Protein AF-A0A239XIG2-F1 (afdb_monomer_lite)

Radius of gyration: 18.52 Å; chains: 1; bounding box: 35×52×56 Å

Organism: Streptococcus acidominimus (NCBI:txid1326)

Foldseek 3Di:
DDDDDPPDPPVVVVVVVVLVVVLVVLLVLLVCVLPPPVQPQDPVLNVLSVVLNVCSVVPHQQLVSLVVSLVSLVVSCVVPVDPSSVVSNVVSVVSNVVVVCVVVVVVVPPD

Secondary structure (DSSP, 8-state):
--------SHHHHHHHHHHHHHHHHHHHHHHHHHT-TTS---HHHHHHHHHHHHHHHHT--HHHHHHHHHHHHHHHHHH---HHHHHHHHHHHHHHHHHHHHHHHHHHT--

pLDDT: mean 80.72, std 14.97, range [39.59, 94.12]

Structure (mmCIF, N/CA/C/O backbone):
data_AF-A0A239XIG2-F1
#
_entry.id   AF-A0A239XIG2-F1
#
loop_
_atom_site.group_PDB
_atom_site.id
_atom_site.type_symbol
_atom_site.label_atom_id
_atom_site.label_alt_id
_atom_site.label_comp_id
_atom_site.label_asym_id
_atom_site.label_entity_id
_atom_site.label_seq_id
_atom_site.pdbx_PDB_ins_code
_atom_site.Cartn_x
_atom_site.Cartn_y
_atom_site.Cartn_z
_atom_site.occupancy
_atom_site.B_iso_or_equiv
_atom_site.auth_seq_id
_atom_site.auth_comp_id
_atom_site.auth_asym_id
_atom_site.auth_atom_id
_atom_site.pdbx_PDB_model_num
ATOM 1 N N . MET A 1 1 ? -21.163 34.394 38.532 1.00 54.56 1 MET A N 1
ATOM 2 C CA . MET A 1 1 ? -21.641 33.238 37.748 1.00 54.56 1 MET A CA 1
ATOM 3 C C . MET A 1 1 ? -21.265 33.481 36.292 1.00 54.56 1 MET A C 1
ATOM 5 O O . MET A 1 1 ? -22.002 34.182 35.628 1.00 54.56 1 MET A O 1
ATOM 9 N N . THR A 1 2 ? -20.126 32.966 35.817 1.00 39.59 2 THR A N 1
ATOM 10 C CA . THR A 1 2 ? -19.825 32.810 34.378 1.00 39.59 2 THR A CA 1
ATOM 11 C C . THR A 1 2 ? -18.787 31.697 34.202 1.00 39.59 2 THR A C 1
ATOM 13 O O . THR A 1 2 ? -17.635 31.839 34.593 1.00 39.59 2 THR A O 1
ATOM 16 N N . MET A 1 3 ? -19.327 30.583 33.708 1.00 42.88 3 MET A N 1
ATOM 17 C CA . MET A 1 3 ? -18.828 29.366 33.050 1.00 42.88 3 MET A CA 1
ATOM 18 C C . MET A 1 3 ? -17.319 29.034 32.952 1.00 42.88 3 MET A C 1
ATOM 20 O O . MET A 1 3 ? -16.502 29.904 32.662 1.00 42.88 3 MET A O 1
ATOM 24 N N . PRO A 1 4 ? -16.966 27.732 33.058 1.00 45.69 4 PRO A N 1
ATOM 25 C CA . PRO A 1 4 ? -15.638 27.223 32.737 1.00 45.69 4 PRO A CA 1
ATOM 26 C C . PRO A 1 4 ? -15.437 27.108 31.215 1.00 45.69 4 PRO A C 1
ATOM 28 O O . PRO A 1 4 ? -16.361 26.792 30.466 1.00 45.69 4 PRO A O 1
ATOM 31 N N . LEU A 1 5 ? -14.200 27.343 30.773 1.00 50.88 5 LEU A N 1
ATOM 32 C CA . LEU A 1 5 ? -13.741 27.173 29.395 1.00 50.88 5 LEU A CA 1
ATOM 33 C C . LEU A 1 5 ? -13.802 25.691 28.985 1.00 50.88 5 LEU A C 1
ATOM 35 O O . LEU A 1 5 ? -13.131 24.838 29.567 1.00 50.88 5 LEU A O 1
ATOM 39 N N . VAL A 1 6 ? -14.610 25.394 27.966 1.00 50.06 6 VAL A N 1
ATOM 40 C CA . VAL A 1 6 ? -14.760 24.067 27.351 1.00 50.06 6 VAL A CA 1
ATOM 41 C C . VAL A 1 6 ? -13.542 23.780 26.465 1.00 50.06 6 VAL A C 1
ATOM 43 O O . VAL A 1 6 ? -13.524 24.111 25.286 1.00 50.06 6 VAL A O 1
ATOM 46 N N . GLY A 1 7 ? -12.505 23.163 27.033 1.00 51.19 7 GLY A N 1
ATOM 47 C CA . GLY A 1 7 ? -11.314 22.693 26.312 1.00 51.19 7 GLY A CA 1
ATOM 48 C C . GLY A 1 7 ? -11.449 21.249 25.816 1.00 51.19 7 GLY A C 1
ATOM 49 O O . GLY A 1 7 ? -10.784 20.361 26.347 1.00 51.19 7 GLY A O 1
ATOM 50 N N . GLY A 1 8 ? -12.325 20.985 24.837 1.00 51.69 8 GLY A N 1
ATOM 51 C CA . GLY A 1 8 ? -12.626 19.609 24.391 1.00 51.69 8 GLY A CA 1
ATOM 52 C C . GLY A 1 8 ? -12.687 19.352 22.880 1.00 51.69 8 GLY A C 1
ATOM 53 O O . GLY A 1 8 ? -12.596 18.198 22.460 1.00 51.69 8 GLY A O 1
ATOM 54 N N . THR A 1 9 ? -12.822 20.383 22.043 1.00 52.28 9 THR A N 1
ATOM 55 C CA . THR A 1 9 ? -13.138 20.234 20.606 1.00 52.28 9 THR A CA 1
ATOM 56 C C . THR A 1 9 ? -11.930 20.317 19.676 1.00 52.28 9 THR A C 1
ATOM 58 O O . THR A 1 9 ? -11.935 19.705 18.605 1.00 52.28 9 THR A O 1
ATOM 61 N N . ASP A 1 10 ? -10.870 21.000 20.098 1.00 55.00 10 ASP A N 1
ATOM 62 C CA . ASP A 1 10 ? -9.740 21.363 19.232 1.00 55.00 10 ASP A CA 1
ATOM 63 C C . ASP A 1 10 ? -8.930 20.112 18.842 1.00 55.00 10 ASP A C 1
ATOM 65 O O . ASP A 1 10 ? -8.693 19.823 17.670 1.00 55.00 10 ASP A O 1
ATOM 69 N N . ASN A 1 11 ? -8.691 19.233 19.821 1.00 61.47 11 ASN A N 1
ATOM 70 C CA . ASN A 1 11 ? -8.010 17.947 19.640 1.00 61.47 11 ASN A CA 1
ATOM 71 C C . ASN A 1 11 ? -8.745 16.950 18.721 1.00 61.47 11 ASN A C 1
ATOM 73 O O . ASN A 1 11 ? -8.119 16.038 18.167 1.00 61.47 11 ASN A O 1
ATOM 77 N N . PHE A 1 12 ? -10.072 17.053 18.593 1.00 56.31 12 PHE A N 1
ATOM 78 C CA . PHE A 1 12 ? -10.857 16.156 17.741 1.00 56.31 12 PHE A CA 1
ATOM 79 C C . PHE A 1 12 ? -10.804 16.607 16.282 1.00 56.31 12 PHE A C 1
ATOM 81 O O . PHE A 1 12 ? -10.509 15.798 15.397 1.00 56.31 12 PHE A O 1
ATOM 88 N N . LEU A 1 13 ? -11.031 17.899 16.038 1.00 58.78 13 LEU A N 1
ATOM 89 C CA . LEU A 1 13 ? -10.995 18.481 14.698 1.00 58.78 13 LEU A CA 1
ATOM 90 C C . LEU A 1 13 ? -9.600 18.359 14.073 1.00 58.78 13 LEU A C 1
ATOM 92 O O . LEU A 1 13 ? -9.491 17.930 12.921 1.00 58.78 13 LEU A O 1
ATOM 96 N N . ASP A 1 14 ? -8.538 18.590 14.850 1.00 62.03 14 ASP A N 1
ATOM 97 C CA . ASP A 1 14 ? -7.155 18.392 14.403 1.00 62.03 14 ASP A CA 1
ATOM 98 C C . ASP A 1 14 ? -6.870 16.939 14.009 1.00 62.03 14 ASP A C 1
ATOM 100 O O . ASP A 1 14 ? -6.278 16.664 12.959 1.00 62.03 14 ASP A O 1
ATOM 104 N N . LYS A 1 15 ? -7.343 15.967 14.800 1.00 53.84 15 LYS A N 1
ATOM 105 C CA . LYS A 1 15 ? -7.204 14.539 14.469 1.00 53.84 15 LYS A CA 1
ATOM 106 C C . LYS A 1 15 ? -7.953 14.176 13.191 1.00 53.84 15 LYS A C 1
ATOM 108 O O . LYS A 1 15 ? -7.406 13.437 12.367 1.00 53.84 15 LYS A O 1
ATOM 113 N N . VAL A 1 16 ? -9.171 14.686 13.004 1.00 61.09 16 VAL A N 1
ATOM 114 C CA . VAL A 1 16 ? -9.979 14.454 11.795 1.00 61.09 16 VAL A CA 1
ATOM 115 C C . VAL A 1 16 ? -9.297 15.055 10.566 1.00 61.09 16 VAL A C 1
ATOM 117 O O . VAL A 1 16 ? -9.160 14.372 9.545 1.00 61.09 16 VAL A O 1
ATOM 120 N N . PHE A 1 17 ? -8.802 16.290 10.664 1.00 64.44 17 PHE A N 1
ATOM 121 C CA . PHE A 1 17 ? -8.060 16.951 9.593 1.00 64.44 17 PHE A CA 1
ATOM 122 C C . PHE A 1 17 ? -6.776 16.187 9.246 1.00 64.44 17 PHE A C 1
ATOM 124 O O . PHE A 1 17 ? -6.517 15.870 8.081 1.00 64.44 17 PHE A O 1
ATOM 131 N N . MET A 1 18 ? -6.011 15.777 10.260 1.00 65.44 18 MET A N 1
ATOM 132 C CA . MET A 1 18 ? -4.794 14.986 10.081 1.00 65.44 18 MET A CA 1
ATOM 133 C C . MET A 1 18 ? -5.083 13.614 9.451 1.00 65.44 18 MET A C 1
ATOM 135 O O . MET A 1 18 ? -4.286 13.114 8.653 1.00 65.44 18 MET A O 1
ATOM 139 N N . PHE A 1 19 ? -6.214 12.988 9.784 1.00 67.81 19 PHE A N 1
ATOM 140 C CA . PHE A 1 19 ? -6.633 11.711 9.209 1.00 67.81 19 PHE A CA 1
ATOM 141 C C . PHE A 1 19 ? -7.009 11.848 7.731 1.00 67.81 19 PHE A C 1
ATOM 143 O O . PHE A 1 19 ? -6.533 11.061 6.908 1.00 67.81 19 PHE A O 1
ATOM 150 N N . LYS A 1 20 ? -7.774 12.889 7.372 1.00 80.12 20 LYS A N 1
ATOM 151 C CA . LYS A 1 20 ? -8.059 13.231 5.969 1.00 80.12 20 LYS A CA 1
ATOM 152 C C . LYS A 1 20 ? -6.768 13.499 5.195 1.00 80.12 20 LYS A C 1
ATOM 154 O O . LYS A 1 20 ? -6.563 12.904 4.141 1.00 80.12 20 LYS A O 1
ATOM 159 N N . LYS A 1 21 ? -5.841 14.279 5.760 1.00 86.12 21 LYS A N 1
ATOM 160 C CA . LYS A 1 21 ? -4.530 14.560 5.149 1.00 86.12 21 LYS A CA 1
ATOM 161 C C . LYS A 1 21 ? -3.721 13.284 4.894 1.00 86.12 21 LYS A C 1
ATOM 163 O O . LYS A 1 21 ? -3.171 13.110 3.813 1.00 86.12 21 LYS A O 1
ATOM 168 N N . LYS A 1 22 ? -3.679 12.353 5.854 1.00 84.94 22 LYS A N 1
ATOM 169 C CA . LYS A 1 22 ? -2.977 11.063 5.695 1.00 84.94 22 LYS A CA 1
ATOM 170 C C . LYS A 1 22 ? -3.579 10.196 4.588 1.00 84.94 22 LYS A C 1
ATOM 172 O O . LYS A 1 22 ? -2.819 9.563 3.858 1.00 84.94 22 LYS A O 1
ATOM 177 N N . LYS A 1 23 ? -4.910 10.163 4.470 1.00 88.06 23 LYS A N 1
ATOM 178 C CA . LYS A 1 23 ? -5.602 9.462 3.379 1.00 88.06 23 LYS A CA 1
ATOM 179 C C . LYS A 1 23 ? -5.278 10.080 2.023 1.00 88.06 23 LYS A C 1
ATOM 181 O O . LYS A 1 23 ? -4.901 9.345 1.121 1.00 88.06 23 LYS A O 1
ATOM 186 N N . MET A 1 24 ? -5.338 11.407 1.919 1.00 89.81 24 MET A N 1
ATOM 187 C CA . MET A 1 24 ? -4.993 12.132 0.692 1.00 89.81 24 MET A CA 1
ATOM 188 C C . MET A 1 24 ? -3.555 11.851 0.255 1.00 89.81 24 MET A C 1
ATOM 190 O O . MET A 1 24 ? -3.334 11.484 -0.887 1.00 89.81 24 MET A O 1
ATOM 194 N N . ILE A 1 25 ? -2.582 11.911 1.172 1.00 92.06 25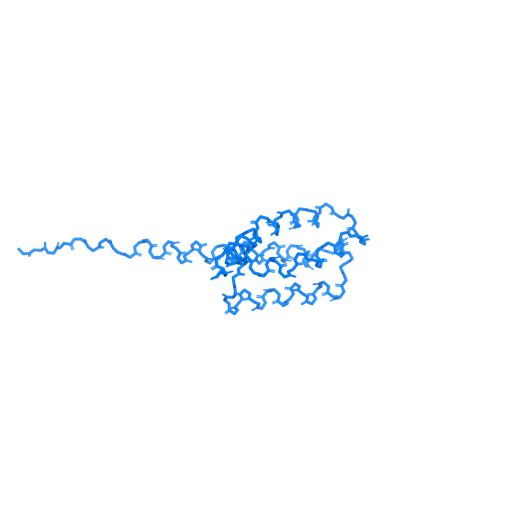 ILE A N 1
ATOM 195 C CA . ILE A 1 25 ? -1.180 11.588 0.853 1.00 92.06 25 ILE A CA 1
ATOM 196 C C . ILE A 1 25 ? -1.047 10.152 0.327 1.00 92.06 25 ILE A C 1
ATOM 198 O O . ILE A 1 25 ? -0.313 9.903 -0.622 1.00 92.06 25 ILE A O 1
ATOM 202 N N . PHE A 1 26 ? -1.751 9.193 0.934 1.00 91.81 26 PHE A N 1
ATOM 203 C CA . PHE A 1 26 ? -1.715 7.803 0.483 1.00 91.81 26 PHE A CA 1
ATOM 204 C C . PHE A 1 26 ? -2.328 7.618 -0.910 1.00 91.81 26 PHE A C 1
ATOM 206 O O . PHE A 1 26 ? -1.748 6.913 -1.729 1.00 91.81 26 PHE A O 1
ATOM 213 N N . LEU A 1 27 ? -3.454 8.278 -1.187 1.00 91.00 27 LEU A N 1
ATOM 214 C CA . LEU A 1 27 ? -4.087 8.266 -2.504 1.00 91.00 27 LEU A CA 1
ATOM 215 C C . LEU A 1 27 ? -3.224 8.953 -3.564 1.00 91.00 27 LEU A C 1
ATOM 217 O O . LEU A 1 27 ? -3.079 8.404 -4.648 1.00 91.00 27 LEU A O 1
ATOM 221 N N . ASN A 1 28 ? -2.594 10.082 -3.239 1.00 91.81 28 ASN A N 1
ATOM 222 C CA . ASN A 1 28 ? -1.701 10.788 -4.158 1.00 91.81 28 ASN A CA 1
ATOM 223 C C . ASN A 1 28 ? -0.521 9.905 -4.578 1.00 91.81 28 ASN A C 1
ATOM 225 O O . ASN A 1 28 ? -0.245 9.798 -5.761 1.00 91.81 28 ASN A O 1
ATOM 229 N N . GLN A 1 29 ? 0.103 9.193 -3.635 1.00 92.12 29 GLN A N 1
ATOM 230 C CA . GLN A 1 29 ? 1.191 8.256 -3.945 1.00 92.12 29 GLN A CA 1
ATOM 231 C C . GLN A 1 29 ? 0.742 7.106 -4.861 1.00 92.12 29 GLN A C 1
ATOM 233 O O . GLN A 1 29 ? 1.493 6.668 -5.723 1.00 92.12 29 GLN A O 1
ATOM 238 N N . ILE A 1 30 ? -0.488 6.610 -4.691 1.00 91.06 30 ILE A N 1
ATOM 239 C CA . ILE A 1 30 ? -1.065 5.600 -5.593 1.00 91.06 30 ILE A CA 1
ATOM 240 C C . ILE A 1 30 ? -1.320 6.200 -6.979 1.00 91.06 30 ILE A C 1
ATOM 242 O O . ILE A 1 30 ? -1.057 5.552 -7.987 1.00 91.06 30 ILE A O 1
ATOM 246 N N . HIS A 1 31 ? -1.837 7.425 -7.024 1.00 89.44 31 HIS A N 1
ATOM 247 C CA . HIS A 1 31 ? -2.178 8.119 -8.257 1.00 89.44 31 HIS A CA 1
ATOM 248 C C . HIS A 1 31 ? -0.938 8.473 -9.085 1.00 89.44 31 HIS A C 1
ATOM 250 O O . HIS A 1 31 ? -0.955 8.284 -10.295 1.00 89.44 31 HIS A O 1
ATOM 256 N N . GLU A 1 32 ? 0.146 8.904 -8.433 1.00 89.81 32 GLU A N 1
ATOM 257 C CA . GLU A 1 32 ? 1.453 9.157 -9.056 1.00 89.81 32 GLU A CA 1
ATOM 258 C C . GLU A 1 32 ? 1.972 7.920 -9.796 1.00 89.81 32 GLU A C 1
ATOM 260 O O . GLU A 1 32 ? 2.424 8.035 -10.928 1.00 89.81 32 GLU A O 1
ATOM 265 N N . ILE A 1 33 ? 1.846 6.730 -9.200 1.00 89.62 33 ILE A N 1
ATOM 266 C CA . ILE A 1 33 ? 2.231 5.476 -9.860 1.00 89.62 33 ILE A CA 1
ATOM 267 C C . ILE A 1 33 ? 1.247 5.113 -10.973 1.00 89.62 33 ILE A C 1
ATOM 269 O O . ILE A 1 33 ? 1.668 4.748 -12.063 1.00 89.62 33 ILE A O 1
ATOM 273 N N . TYR A 1 34 ? -0.057 5.233 -10.719 1.00 85.75 34 TYR A N 1
ATOM 274 C CA . TYR A 1 34 ? -1.097 4.854 -11.677 1.00 85.75 34 TYR A CA 1
ATOM 275 C C . TYR A 1 34 ? -1.072 5.689 -12.967 1.00 85.75 34 TYR A C 1
ATOM 277 O O . TYR A 1 34 ? -1.363 5.170 -14.039 1.00 85.75 34 TYR A O 1
ATOM 285 N N . GLN A 1 35 ? -0.749 6.980 -12.869 1.00 85.12 35 GLN A N 1
ATOM 286 C CA . GLN A 1 35 ? -0.673 7.887 -14.018 1.00 85.12 35 GLN A CA 1
ATOM 287 C C . GLN A 1 35 ? 0.701 7.912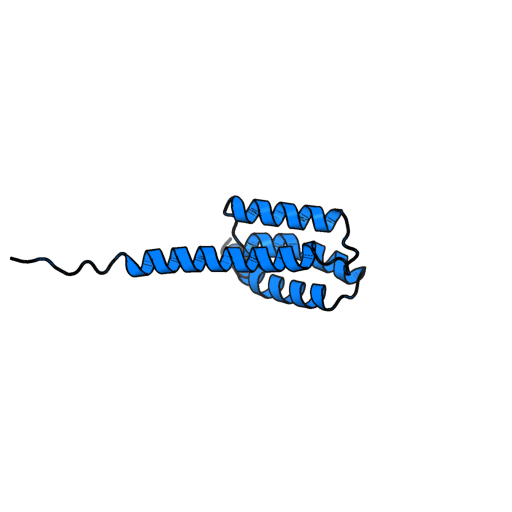 -14.693 1.00 85.12 35 GLN A C 1
ATOM 289 O O . GLN A 1 35 ? 0.890 8.651 -15.662 1.00 85.12 35 GLN A O 1
ATOM 294 N N . ASN A 1 36 ? 1.675 7.156 -14.188 1.00 81.19 36 ASN A N 1
ATOM 295 C CA . ASN A 1 36 ? 3.011 7.183 -14.749 1.00 81.19 36 ASN A CA 1
ATOM 296 C C . ASN A 1 36 ? 3.062 6.389 -16.058 1.00 81.19 36 ASN A C 1
ATOM 298 O O . ASN A 1 36 ? 3.215 5.171 -16.059 1.00 81.19 36 ASN A O 1
ATOM 302 N N . ASN A 1 37 ? 2.975 7.106 -17.178 1.00 69.50 37 ASN A N 1
ATOM 303 C CA . ASN A 1 37 ? 3.025 6.529 -18.523 1.00 69.50 37 ASN A CA 1
ATOM 304 C C . ASN A 1 37 ? 4.374 5.862 -18.857 1.00 69.50 37 ASN A C 1
ATOM 306 O O . ASN A 1 37 ? 4.452 5.132 -19.840 1.00 69.50 37 ASN A O 1
ATOM 310 N N . ASN A 1 38 ? 5.425 6.105 -18.063 1.00 76.38 38 ASN A N 1
ATOM 311 C CA . ASN A 1 38 ? 6.728 5.458 -18.235 1.00 76.38 38 ASN A CA 1
ATOM 312 C C . ASN A 1 38 ? 6.779 4.062 -17.592 1.00 76.38 38 ASN A C 1
ATOM 314 O O . ASN A 1 38 ? 7.712 3.302 -17.849 1.00 76.38 38 ASN A O 1
ATOM 318 N N . LEU A 1 39 ? 5.795 3.718 -16.756 1.00 78.88 39 LEU A N 1
ATOM 319 C CA . LEU A 1 39 ? 5.677 2.402 -16.146 1.00 78.88 39 LEU A CA 1
ATOM 320 C C . LEU A 1 39 ? 4.741 1.533 -16.988 1.00 78.88 39 LEU A C 1
ATOM 322 O O . LEU A 1 39 ? 3.536 1.770 -17.041 1.00 78.88 39 LEU A O 1
ATOM 326 N N . ASP A 1 40 ? 5.282 0.477 -17.596 1.00 80.50 40 ASP A N 1
ATOM 327 C CA . ASP A 1 40 ? 4.457 -0.585 -18.180 1.00 80.50 40 ASP A CA 1
ATOM 328 C C . ASP A 1 40 ? 3.876 -1.453 -17.053 1.00 80.50 40 ASP A C 1
ATOM 330 O O . ASP A 1 40 ? 4.445 -2.475 -16.661 1.00 80.50 40 ASP A O 1
ATOM 334 N N . LEU A 1 41 ? 2.794 -0.965 -16.441 1.00 84.62 41 LEU A N 1
ATOM 335 C CA . LEU A 1 41 ? 2.129 -1.605 -15.309 1.00 84.62 41 LEU A CA 1
ATOM 336 C C . LEU A 1 41 ? 1.217 -2.735 -15.777 1.00 84.62 41 LEU A C 1
ATOM 338 O O . LEU A 1 41 ? 0.352 -2.544 -16.637 1.00 84.62 41 LEU A O 1
ATOM 342 N N . SER A 1 42 ? 1.304 -3.899 -15.128 1.00 88.38 42 SER A N 1
ATOM 343 C CA . SER A 1 42 ? 0.394 -4.987 -15.478 1.00 88.38 42 SER A CA 1
ATOM 344 C C . SER A 1 42 ? -1.084 -4.640 -15.206 1.00 88.38 42 SER A C 1
ATOM 346 O O . SER A 1 42 ? -1.423 -3.963 -14.223 1.00 88.38 42 SER A O 1
ATOM 348 N N . PRO A 1 43 ? -2.024 -5.199 -15.996 1.00 88.44 43 PRO A N 1
ATOM 349 C CA . PRO A 1 43 ? -3.458 -5.056 -15.737 1.00 88.44 43 PRO A CA 1
ATOM 350 C C . PRO A 1 43 ? -3.868 -5.539 -14.338 1.00 88.44 43 PRO A C 1
ATOM 352 O O . PRO A 1 43 ? -4.812 -5.020 -13.734 1.00 88.44 43 PRO A O 1
ATOM 355 N N . ARG A 1 44 ? -3.150 -6.538 -13.806 1.00 91.06 44 ARG A N 1
ATOM 356 C CA . ARG A 1 44 ? -3.374 -7.081 -12.464 1.00 91.06 44 ARG A CA 1
ATOM 357 C C . ARG A 1 44 ? -3.032 -6.042 -11.401 1.00 91.06 44 ARG A C 1
ATOM 359 O O . ARG A 1 44 ? -3.848 -5.820 -10.507 1.00 91.06 44 ARG A O 1
ATOM 366 N N . PHE A 1 45 ? -1.886 -5.378 -11.522 1.00 91.88 45 PHE A N 1
ATOM 367 C CA . PHE A 1 45 ? -1.472 -4.338 -10.587 1.00 91.88 45 PHE A CA 1
ATOM 368 C C . PHE A 1 45 ? -2.402 -3.124 -10.628 1.00 91.88 45 PHE A C 1
ATOM 370 O O . PHE A 1 45 ? -2.875 -2.685 -9.580 1.00 91.88 45 PHE A O 1
ATOM 377 N N . ASN A 1 46 ? -2.797 -2.671 -11.821 1.00 90.88 46 ASN A N 1
ATOM 378 C CA . ASN A 1 46 ? -3.775 -1.589 -11.980 1.00 90.88 46 ASN A CA 1
ATOM 379 C C . ASN A 1 46 ? -5.110 -1.895 -11.288 1.00 90.88 46 ASN A C 1
ATOM 381 O O . ASN A 1 46 ? -5.668 -1.055 -10.576 1.00 90.88 46 ASN A O 1
ATOM 385 N N . LYS A 1 47 ? -5.605 -3.131 -11.412 1.00 93.44 47 LYS A N 1
ATOM 386 C CA . LYS A 1 47 ? -6.818 -3.568 -10.709 1.00 93.44 47 LYS A CA 1
ATOM 387 C C . LYS A 1 47 ? -6.661 -3.497 -9.188 1.00 93.44 47 LYS A C 1
ATOM 389 O O . LYS A 1 47 ? -7.609 -3.122 -8.496 1.00 93.44 47 LYS A O 1
ATOM 394 N N . GLU A 1 48 ? -5.496 -3.854 -8.656 1.00 93.81 48 GLU A N 1
ATOM 395 C CA . GLU A 1 48 ? -5.223 -3.792 -7.217 1.00 93.81 48 GLU A CA 1
ATOM 396 C C . GLU A 1 48 ? -5.021 -2.359 -6.706 1.00 93.81 48 GLU A C 1
ATOM 398 O O . GLU A 1 48 ? -5.496 -2.041 -5.612 1.00 93.81 48 GLU A O 1
ATOM 403 N N . LEU A 1 49 ? -4.435 -1.457 -7.502 1.00 93.00 49 LEU A N 1
ATOM 404 C CA . LEU A 1 49 ? -4.394 -0.021 -7.195 1.00 93.00 49 LEU A CA 1
ATOM 405 C C . LEU A 1 49 ? -5.815 0.550 -7.085 1.00 93.00 49 LEU A C 1
ATOM 407 O O . LEU A 1 49 ? -6.162 1.156 -6.070 1.00 93.00 49 LEU A O 1
ATOM 411 N N . LEU A 1 50 ? -6.686 0.258 -8.057 1.00 92.62 50 LEU A N 1
ATOM 412 C CA . LEU A 1 50 ? -8.089 0.692 -8.032 1.00 92.62 50 LEU A CA 1
ATOM 413 C C . LEU A 1 50 ? -8.866 0.110 -6.843 1.00 92.62 50 LEU A C 1
ATOM 415 O O . LEU A 1 50 ? -9.642 0.813 -6.194 1.00 92.62 50 LEU A O 1
ATOM 419 N N . LYS A 1 51 ? -8.659 -1.172 -6.515 1.00 93.88 51 LYS A N 1
ATOM 420 C CA . LYS A 1 51 ? -9.242 -1.777 -5.305 1.00 93.88 51 LYS A CA 1
ATOM 421 C C . LYS A 1 51 ? -8.750 -1.088 -4.039 1.00 93.88 51 LYS A C 1
ATOM 423 O O . LYS A 1 51 ? -9.531 -0.917 -3.105 1.00 93.88 51 LYS A O 1
ATOM 428 N N . THR A 1 52 ? -7.480 -0.701 -4.008 1.00 92.81 52 THR A N 1
ATOM 429 C CA . THR A 1 52 ? -6.883 -0.001 -2.874 1.00 92.81 52 THR A CA 1
ATOM 430 C C . THR A 1 52 ? -7.520 1.372 -2.683 1.00 92.81 52 THR A C 1
ATOM 432 O O . THR A 1 52 ? -7.916 1.692 -1.564 1.00 92.81 52 THR A O 1
ATOM 435 N N . ILE A 1 53 ? -7.718 2.136 -3.763 1.00 92.00 53 ILE A N 1
ATOM 436 C CA . ILE A 1 53 ? -8.427 3.427 -3.739 1.00 92.00 53 ILE A CA 1
ATOM 437 C C . ILE A 1 53 ? -9.840 3.255 -3.167 1.00 92.00 53 ILE A C 1
ATOM 439 O O . ILE A 1 53 ? -10.187 3.902 -2.178 1.00 92.00 53 ILE A O 1
ATOM 443 N N . LYS A 1 54 ? -10.610 2.294 -3.696 1.00 92.38 54 LYS A N 1
ATOM 444 C CA . LYS A 1 54 ? -11.955 1.972 -3.184 1.00 92.38 54 LYS A CA 1
ATOM 445 C C . LYS A 1 54 ? -11.941 1.575 -1.705 1.00 92.38 54 LYS A C 1
ATOM 447 O O . LYS A 1 54 ? -12.872 1.892 -0.971 1.00 92.38 54 LYS A O 1
ATOM 452 N N . GLY A 1 55 ? -10.901 0.879 -1.246 1.00 92.06 55 GLY A N 1
ATOM 453 C CA . GLY A 1 55 ? -10.724 0.542 0.168 1.00 92.06 55 GLY A CA 1
ATOM 454 C C . GLY A 1 55 ? -10.539 1.781 1.051 1.00 92.06 55 GLY A C 1
ATOM 455 O O . GLY A 1 55 ? -11.141 1.880 2.120 1.00 92.06 55 GLY A O 1
ATOM 456 N N . VAL A 1 56 ? -9.766 2.775 0.595 1.00 91.75 56 VAL A N 1
ATOM 457 C CA . VAL A 1 56 ? -9.575 4.039 1.335 1.00 91.75 56 VAL A CA 1
ATOM 458 C C . VAL A 1 56 ? -10.898 4.794 1.500 1.00 91.75 56 VAL A C 1
ATOM 460 O O . VAL A 1 56 ? -11.173 5.313 2.594 1.00 91.75 56 VAL A O 1
ATOM 463 N N . GLU A 1 57 ? -11.708 4.839 0.438 1.00 88.94 57 GLU A N 1
ATOM 464 C CA . GLU A 1 57 ? -13.043 5.456 0.422 1.00 88.94 57 GLU A CA 1
ATOM 465 C C . GLU A 1 57 ? -13.997 4.761 1.396 1.00 88.94 57 GLU A C 1
ATOM 467 O O . GLU A 1 57 ? -14.663 5.427 2.186 1.00 88.94 57 GLU A O 1
ATOM 472 N N . LYS A 1 58 ? -13.981 3.422 1.423 1.00 89.94 58 LYS A N 1
ATOM 473 C CA . LYS A 1 58 ? -14.760 2.603 2.367 1.00 89.94 58 LYS A CA 1
ATOM 474 C C . LYS A 1 58 ? -14.328 2.746 3.826 1.00 89.94 58 LYS A C 1
ATOM 476 O O . LYS A 1 58 ? -15.059 2.337 4.722 1.00 89.94 58 LYS A O 1
ATOM 481 N N . GLY A 1 59 ? -13.163 3.339 4.080 1.00 88.19 59 GLY A N 1
ATOM 482 C CA . GLY A 1 59 ? -12.649 3.552 5.430 1.00 88.19 59 GLY A CA 1
ATOM 483 C C . GLY A 1 59 ? -11.674 2.484 5.916 1.00 88.19 59 GLY A C 1
ATOM 484 O O . GLY A 1 59 ? -11.320 2.502 7.097 1.00 88.19 59 GLY A O 1
ATOM 485 N N . ASP A 1 60 ? -11.185 1.615 5.029 1.00 90.25 60 ASP A N 1
ATOM 486 C CA . ASP A 1 60 ? -10.188 0.611 5.384 1.00 90.25 60 ASP A CA 1
ATOM 487 C C . ASP A 1 60 ? -8.905 1.264 5.915 1.00 90.25 60 ASP A C 1
ATOM 489 O O . ASP A 1 60 ? -8.499 2.377 5.549 1.00 90.25 60 ASP A O 1
ATOM 493 N N . ARG A 1 61 ? -8.220 0.545 6.808 1.00 90.06 61 ARG A N 1
ATOM 494 C CA . ARG A 1 61 ? -6.968 1.023 7.400 1.00 90.06 61 ARG A CA 1
ATOM 495 C C . ARG A 1 61 ? -5.872 1.059 6.335 1.00 90.06 61 ARG A C 1
ATOM 497 O O . ARG A 1 61 ? -5.545 0.034 5.746 1.00 90.06 61 ARG A O 1
ATOM 504 N N . ILE A 1 62 ? -5.202 2.205 6.192 1.00 91.25 62 ILE A N 1
ATOM 505 C CA . ILE A 1 62 ? -4.068 2.388 5.263 1.00 91.25 62 ILE A CA 1
ATOM 506 C C . ILE A 1 62 ? -2.996 1.303 5.445 1.00 91.25 62 ILE A C 1
ATOM 508 O O . ILE A 1 62 ? -2.428 0.827 4.472 1.00 91.25 62 ILE A O 1
ATOM 512 N N . SER A 1 63 ? -2.722 0.881 6.681 1.00 90.88 63 SER A N 1
ATOM 513 C CA . SER A 1 63 ? -1.729 -0.163 6.954 1.00 90.88 63 SER A CA 1
ATOM 514 C C . SER A 1 63 ? -2.132 -1.538 6.411 1.00 90.88 63 SER A C 1
ATOM 516 O O . SER A 1 63 ? -1.264 -2.282 5.966 1.00 90.88 63 SER A O 1
ATOM 518 N N . TYR A 1 64 ? -3.428 -1.865 6.429 1.00 91.25 64 TYR A N 1
ATOM 519 C CA . TYR A 1 64 ? -3.964 -3.096 5.840 1.00 91.25 64 TYR A CA 1
ATOM 520 C C . TYR A 1 64 ? -3.914 -3.034 4.312 1.00 91.25 64 TYR A C 1
ATOM 522 O O . TYR A 1 64 ? -3.419 -3.948 3.660 1.00 91.25 64 TYR A O 1
ATOM 530 N N . LEU A 1 65 ? -4.353 -1.912 3.749 1.00 94.00 65 LEU A N 1
ATOM 531 C CA . LEU A 1 65 ? -4.304 -1.665 2.314 1.00 94.00 65 LEU A CA 1
ATOM 532 C C . LEU A 1 65 ? -2.871 -1.720 1.767 1.00 94.00 65 LEU A C 1
ATOM 534 O O . LEU A 1 65 ? -2.612 -2.400 0.779 1.00 94.00 65 LEU A O 1
ATOM 538 N N . ALA A 1 66 ? -1.921 -1.085 2.458 1.00 93.56 66 ALA A N 1
ATOM 539 C CA . ALA A 1 66 ? -0.506 -1.140 2.109 1.00 93.56 66 ALA A CA 1
ATOM 540 C C . ALA A 1 66 ? 0.062 -2.562 2.206 1.00 93.56 66 ALA A C 1
ATOM 542 O O . ALA A 1 66 ? 0.849 -2.960 1.354 1.00 93.56 66 ALA A O 1
ATOM 543 N N . TYR A 1 67 ? -0.349 -3.340 3.214 1.00 92.50 67 TYR A N 1
ATOM 544 C CA . TYR A 1 67 ? 0.026 -4.749 3.330 1.00 92.50 67 TYR A CA 1
ATOM 545 C C . TYR A 1 67 ? -0.486 -5.578 2.141 1.00 92.50 67 TYR A C 1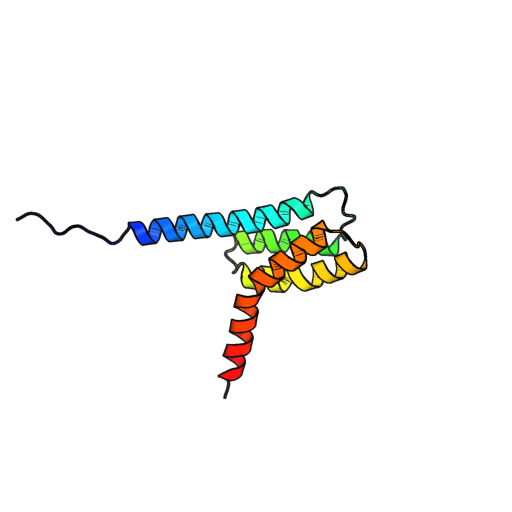
ATOM 547 O O . TYR A 1 67 ? 0.281 -6.351 1.573 1.00 92.50 67 TYR A O 1
ATOM 555 N N . ARG A 1 68 ? -1.746 -5.380 1.729 1.00 93.56 68 ARG A N 1
ATOM 556 C CA . ARG A 1 68 ? -2.363 -6.094 0.600 1.00 93.56 68 ARG A CA 1
ATOM 557 C C . ARG A 1 68 ? -1.732 -5.738 -0.746 1.00 93.56 68 ARG A C 1
ATOM 559 O O . ARG A 1 68 ? -1.571 -6.617 -1.583 1.00 93.56 68 ARG A O 1
ATOM 566 N N . LEU A 1 69 ? -1.402 -4.463 -0.953 1.00 94.12 69 LEU A N 1
ATOM 567 C CA . LEU A 1 69 ? -0.848 -3.959 -2.211 1.00 94.12 69 LEU A CA 1
ATOM 568 C C . LEU A 1 69 ? 0.632 -4.337 -2.399 1.00 94.12 69 LEU A C 1
ATOM 570 O O . LEU A 1 69 ? 1.083 -4.538 -3.521 1.00 94.12 69 LEU A O 1
ATOM 574 N N . TYR A 1 70 ? 1.376 -4.471 -1.299 1.00 93.56 70 TYR A N 1
ATOM 575 C CA . TYR A 1 70 ? 2.813 -4.746 -1.290 1.00 93.56 70 TYR A CA 1
ATOM 576 C C . TYR A 1 70 ? 3.293 -5.908 -2.188 1.00 93.56 70 TYR A C 1
ATOM 578 O O . TYR A 1 70 ? 4.232 -5.677 -2.949 1.00 93.56 70 TYR A O 1
ATOM 586 N N . PRO A 1 71 ? 2.716 -7.130 -2.149 1.00 92.69 71 PRO A N 1
ATOM 587 C CA . PRO A 1 71 ? 3.187 -8.230 -2.997 1.00 92.69 71 PRO A CA 1
ATOM 588 C C . PRO A 1 71 ? 3.091 -7.909 -4.491 1.00 92.69 71 PRO A C 1
ATOM 590 O O . PRO A 1 71 ? 3.993 -8.261 -5.239 1.00 92.69 71 PRO A O 1
ATOM 593 N N . TYR A 1 72 ? 2.063 -7.176 -4.919 1.00 93.81 72 TYR A N 1
ATOM 594 C CA . TYR A 1 72 ? 1.912 -6.808 -6.325 1.00 93.81 72 TYR A CA 1
ATOM 595 C C . TYR A 1 72 ? 2.968 -5.794 -6.775 1.00 93.81 72 TYR A C 1
ATOM 597 O O . TYR A 1 72 ? 3.460 -5.886 -7.890 1.00 93.81 72 TYR A O 1
ATOM 605 N N . VAL A 1 73 ? 3.386 -4.877 -5.896 1.00 93.00 73 VAL A N 1
ATOM 606 C CA . VAL A 1 73 ? 4.515 -3.974 -6.192 1.00 93.00 73 VAL A CA 1
ATOM 607 C C . VAL A 1 73 ? 5.818 -4.755 -6.372 1.00 93.00 73 VAL A C 1
ATOM 609 O O . VAL A 1 73 ? 6.638 -4.384 -7.204 1.0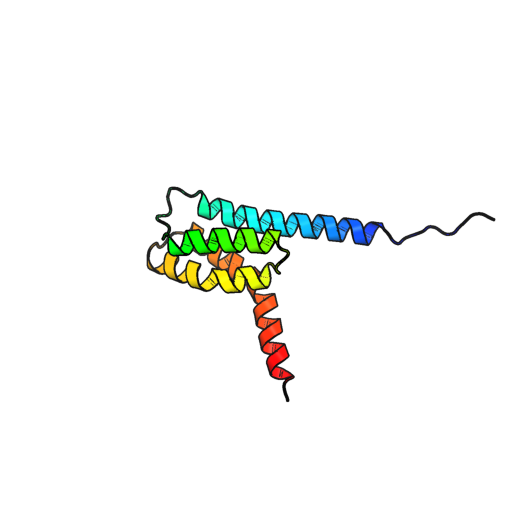0 93.00 73 VAL A O 1
ATOM 612 N N . LEU A 1 74 ? 6.022 -5.837 -5.611 1.00 92.44 74 LEU A N 1
ATOM 613 C CA . LEU A 1 74 ? 7.184 -6.707 -5.805 1.00 92.44 74 LEU A CA 1
ATOM 614 C C . LEU A 1 74 ? 7.129 -7.441 -7.144 1.00 92.44 74 LEU A C 1
ATOM 616 O O . LEU A 1 74 ? 8.146 -7.506 -7.824 1.00 92.44 74 LEU A O 1
ATOM 620 N N . GLU A 1 75 ? 5.961 -7.971 -7.519 1.00 92.25 75 GLU A N 1
ATOM 621 C CA . GLU A 1 75 ? 5.764 -8.607 -8.827 1.00 92.25 75 GLU A CA 1
ATOM 622 C C . GLU A 1 75 ? 6.091 -7.633 -9.970 1.00 92.25 75 GLU A C 1
ATOM 624 O O . GLU A 1 75 ? 6.808 -8.008 -10.894 1.00 92.25 75 GLU A O 1
ATOM 629 N N . GLU A 1 76 ? 5.637 -6.377 -9.890 1.00 90.38 76 GLU A N 1
ATOM 630 C CA . GLU A 1 76 ? 5.959 -5.364 -10.904 1.00 90.38 76 GLU A CA 1
ATOM 631 C C . GLU A 1 76 ? 7.445 -4.997 -10.918 1.00 90.38 76 GLU A C 1
ATOM 633 O O . GLU A 1 76 ? 8.027 -4.903 -11.991 1.00 90.38 76 GLU A O 1
ATOM 638 N N . LEU A 1 77 ? 8.093 -4.864 -9.756 1.00 90.62 77 LEU A N 1
ATOM 639 C CA . LEU A 1 77 ? 9.532 -4.578 -9.679 1.00 90.62 77 LEU A CA 1
ATOM 640 C C . LEU A 1 77 ? 10.406 -5.670 -10.301 1.00 90.62 77 LEU A C 1
ATOM 642 O O . LEU A 1 77 ? 11.478 -5.375 -10.816 1.00 90.62 77 LEU A O 1
ATOM 646 N N . LEU A 1 78 ? 9.960 -6.929 -10.262 1.00 87.69 78 LEU A N 1
ATOM 647 C CA . LEU A 1 78 ? 10.660 -8.028 -10.932 1.00 87.69 78 LEU A CA 1
ATOM 648 C C . LEU A 1 78 ? 10.570 -7.930 -12.458 1.00 87.69 78 LEU A C 1
ATOM 650 O O . LEU A 1 78 ? 11.438 -8.453 -13.152 1.00 87.69 78 LEU A O 1
ATOM 654 N N . ARG A 1 79 ? 9.516 -7.296 -12.981 1.00 85.44 79 ARG A N 1
ATOM 655 C CA . ARG A 1 79 ? 9.301 -7.111 -14.422 1.00 85.44 79 ARG A CA 1
ATOM 656 C C . ARG A 1 79 ? 9.911 -5.806 -14.918 1.00 85.44 79 ARG A C 1
ATOM 658 O O . ARG A 1 79 ? 10.383 -5.757 -16.047 1.00 85.44 79 ARG A O 1
ATOM 665 N N . ASN A 1 80 ? 9.888 -4.771 -14.082 1.00 80.31 80 ASN A N 1
ATOM 666 C CA . ASN A 1 80 ? 10.269 -3.418 -14.440 1.00 80.31 80 ASN A CA 1
ATOM 667 C C . ASN A 1 80 ? 11.050 -2.771 -13.288 1.00 80.31 80 ASN A C 1
ATOM 669 O O . ASN A 1 80 ? 10.479 -2.396 -12.259 1.00 80.31 80 ASN A O 1
ATOM 673 N N . ASP A 1 81 ? 12.368 -2.640 -13.454 1.00 82.31 81 ASP A N 1
ATOM 674 C CA . ASP A 1 81 ? 13.265 -2.126 -12.413 1.00 82.31 81 ASP A CA 1
ATOM 675 C C . ASP A 1 81 ? 13.240 -0.588 -12.329 1.00 82.31 81 ASP A C 1
ATOM 677 O O . ASP A 1 81 ? 14.264 0.083 -12.449 1.00 82.31 81 ASP A O 1
ATOM 681 N N . SER A 1 82 ? 12.053 -0.006 -12.134 1.00 87.31 82 SER A N 1
ATOM 682 C CA . SER A 1 82 ? 11.898 1.444 -11.989 1.00 87.31 82 SER A CA 1
ATOM 683 C C . SER A 1 82 ? 12.244 1.917 -10.576 1.00 87.31 82 SER A C 1
ATOM 685 O O . SER A 1 82 ? 11.825 1.348 -9.560 1.00 87.31 82 SER A O 1
ATOM 687 N N . GLU A 1 83 ? 12.964 3.035 -10.507 1.00 89.12 83 GLU A N 1
ATOM 688 C CA . GLU A 1 83 ? 13.248 3.742 -9.262 1.00 89.12 83 GLU A CA 1
ATOM 689 C C . GLU A 1 83 ? 11.967 4.232 -8.563 1.00 89.12 83 GLU A C 1
ATOM 691 O O . GLU A 1 83 ? 11.868 4.189 -7.335 1.00 89.12 83 GLU A O 1
ATOM 696 N N . GLU A 1 84 ? 10.933 4.597 -9.320 1.00 88.94 84 GLU A N 1
ATOM 697 C CA . GLU A 1 84 ? 9.657 5.078 -8.780 1.00 88.94 84 GLU A CA 1
ATOM 698 C C . GLU A 1 84 ? 8.918 3.952 -8.048 1.00 88.94 84 GLU A C 1
ATOM 700 O O . GLU A 1 84 ? 8.425 4.136 -6.931 1.00 88.94 84 GLU A O 1
ATOM 705 N N . LEU A 1 85 ? 8.923 2.742 -8.620 1.00 89.75 85 LEU A N 1
ATOM 706 C CA . LEU A 1 85 ? 8.377 1.549 -7.974 1.00 89.75 85 LEU A CA 1
ATOM 707 C C . LEU A 1 85 ? 9.182 1.170 -6.720 1.00 89.75 85 LEU A C 1
ATOM 709 O O . LEU A 1 85 ? 8.594 0.754 -5.716 1.00 89.75 85 LEU A O 1
ATOM 713 N N . LYS A 1 86 ? 10.510 1.364 -6.718 1.00 92.12 86 LYS A N 1
ATOM 714 C CA . LYS A 1 86 ? 11.358 1.145 -5.527 1.00 92.12 86 LYS A CA 1
ATOM 715 C C . LYS A 1 86 ? 11.012 2.127 -4.408 1.00 92.12 86 LYS A C 1
ATOM 717 O O . LYS A 1 86 ? 10.896 1.724 -3.243 1.00 92.12 86 LYS A O 1
ATOM 722 N N . LEU A 1 87 ? 10.812 3.401 -4.742 1.00 92.88 87 LEU A N 1
ATOM 723 C CA . LEU A 1 87 ? 10.378 4.425 -3.790 1.00 92.88 87 LEU A CA 1
ATOM 724 C C . LEU A 1 87 ? 8.984 4.108 -3.239 1.00 92.88 87 LEU A C 1
ATOM 726 O O . LEU A 1 87 ? 8.779 4.133 -2.019 1.00 92.88 87 LEU A O 1
ATOM 730 N N . PHE A 1 88 ? 8.058 3.710 -4.110 1.00 93.19 88 PHE A N 1
ATOM 731 C CA . PHE A 1 88 ? 6.709 3.318 -3.722 1.00 93.19 88 PHE A CA 1
ATOM 732 C C . PHE A 1 88 ? 6.701 2.082 -2.813 1.00 93.19 88 PHE A C 1
ATOM 734 O O . PHE A 1 88 ? 6.050 2.083 -1.764 1.00 93.19 88 PHE A O 1
ATOM 741 N N . LYS A 1 89 ? 7.508 1.060 -3.123 1.00 93.94 89 LYS A N 1
ATOM 742 C CA . LYS A 1 89 ? 7.735 -0.103 -2.250 1.00 93.94 89 LYS A CA 1
ATOM 743 C C . LYS A 1 89 ? 8.172 0.335 -0.854 1.00 93.94 89 LYS A C 1
ATOM 745 O O . LYS A 1 89 ? 7.551 -0.060 0.135 1.00 93.94 89 LYS A O 1
ATOM 750 N N . LYS A 1 90 ? 9.206 1.177 -0.756 1.00 93.62 90 LYS A N 1
ATOM 751 C CA . LYS A 1 90 ? 9.737 1.669 0.528 1.00 93.62 90 LYS A CA 1
ATOM 752 C C . LYS A 1 90 ? 8.685 2.452 1.316 1.00 93.62 90 LYS A C 1
ATOM 754 O O . LYS A 1 90 ? 8.610 2.355 2.545 1.00 93.62 90 LYS A O 1
ATOM 759 N N . TYR A 1 91 ? 7.844 3.217 0.625 1.00 93.44 91 TYR A N 1
ATOM 760 C CA . TYR A 1 91 ? 6.709 3.895 1.239 1.00 93.44 91 TYR A CA 1
ATOM 761 C C . TYR A 1 91 ? 5.690 2.900 1.818 1.00 93.44 91 TYR A C 1
ATOM 763 O O . TYR A 1 91 ? 5.319 3.018 2.993 1.00 93.44 91 TYR A O 1
ATOM 771 N N . LEU A 1 92 ? 5.282 1.886 1.046 1.00 93.00 92 LEU A N 1
ATOM 772 C CA . LEU A 1 92 ? 4.354 0.849 1.507 1.00 93.00 92 LEU A CA 1
ATOM 773 C C . LEU A 1 92 ? 4.911 0.053 2.692 1.00 93.00 92 LEU A C 1
ATOM 775 O O . LEU A 1 92 ? 4.170 -0.218 3.637 1.00 93.00 92 LEU A O 1
ATOM 779 N N . GLU A 1 93 ? 6.210 -0.258 2.705 1.00 91.50 93 GLU A N 1
ATOM 780 C CA . GLU A 1 93 ? 6.874 -0.937 3.828 1.00 91.50 93 GLU A CA 1
ATOM 781 C C . GLU A 1 93 ? 6.713 -0.172 5.141 1.00 91.50 93 GLU A C 1
ATOM 783 O O . GLU A 1 93 ? 6.340 -0.744 6.169 1.00 91.50 93 GLU A O 1
ATOM 788 N N . ARG A 1 94 ? 6.912 1.148 5.103 1.00 90.38 94 ARG A N 1
ATOM 789 C CA . ARG A 1 94 ? 6.725 2.006 6.279 1.00 90.38 94 ARG A CA 1
ATOM 790 C C . ARG A 1 94 ? 5.271 2.018 6.748 1.00 90.38 94 ARG A C 1
ATOM 792 O O . ARG A 1 94 ? 5.010 2.074 7.949 1.00 90.38 94 ARG A O 1
ATOM 799 N N . LYS A 1 95 ? 4.305 1.979 5.824 1.00 89.69 95 LYS A N 1
ATOM 800 C CA . LYS A 1 95 ? 2.871 2.016 6.163 1.00 89.69 95 LYS A CA 1
ATOM 801 C C . LYS A 1 95 ? 2.338 0.672 6.657 1.00 89.69 95 LYS A C 1
ATOM 803 O O . LYS A 1 95 ? 1.526 0.663 7.586 1.00 89.69 95 LYS A O 1
ATOM 808 N N . ARG A 1 96 ? 2.800 -0.450 6.094 1.00 88.25 96 ARG A N 1
ATOM 809 C CA . ARG A 1 96 ? 2.337 -1.798 6.468 1.00 88.25 96 ARG A CA 1
ATOM 810 C C . ARG A 1 96 ? 2.813 -2.234 7.849 1.00 88.25 96 ARG A C 1
ATOM 812 O O . ARG A 1 96 ? 2.147 -3.054 8.473 1.00 88.25 96 ARG A O 1
ATOM 819 N N . TRP A 1 97 ? 3.926 -1.685 8.349 1.00 83.38 97 TRP A N 1
ATOM 820 C CA . TRP A 1 97 ? 4.560 -2.167 9.583 1.00 83.38 97 TRP A CA 1
ATOM 821 C C . TRP A 1 97 ? 3.604 -2.159 10.789 1.00 83.38 97 TRP A C 1
ATOM 823 O O . TRP A 1 97 ? 3.592 -3.095 11.582 1.00 83.38 97 TRP A O 1
ATOM 833 N N . LYS A 1 98 ? 2.696 -1.176 10.870 1.00 77.00 98 LYS A N 1
ATOM 834 C CA . LYS A 1 98 ? 1.655 -1.134 11.916 1.00 77.00 98 LYS A CA 1
ATOM 835 C C . LYS A 1 98 ? 0.686 -2.318 11.869 1.00 77.00 98 LYS A C 1
ATOM 837 O O . LYS A 1 98 ? 0.240 -2.776 12.912 1.00 77.00 98 LYS A O 1
ATOM 842 N N . TYR A 1 99 ? 0.347 -2.797 10.674 1.00 78.62 99 TYR A N 1
A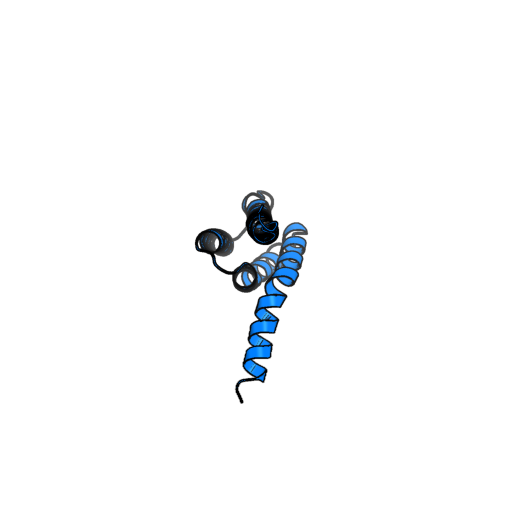TOM 843 C CA . TYR A 1 99 ? -0.508 -3.971 10.509 1.00 78.62 99 TYR A CA 1
ATOM 844 C C . TYR A 1 99 ? 0.263 -5.260 10.804 1.00 78.62 99 TYR A C 1
ATOM 846 O O . TYR A 1 99 ? -0.244 -6.118 11.517 1.00 78.62 99 TYR A O 1
ATOM 854 N N . TYR A 1 100 ? 1.508 -5.354 10.325 1.00 73.56 100 TYR A N 1
ATOM 855 C CA . TYR A 1 100 ? 2.376 -6.506 10.563 1.00 73.56 100 TYR A CA 1
ATOM 856 C C . TYR A 1 100 ? 2.631 -6.732 12.058 1.00 73.56 100 TYR A C 1
ATOM 858 O O . TYR A 1 100 ? 2.397 -7.827 12.553 1.00 73.56 100 TYR A O 1
ATOM 866 N N . PHE A 1 101 ? 3.004 -5.687 12.806 1.00 75.69 101 PHE A N 1
ATOM 867 C CA . PHE A 1 101 ? 3.156 -5.797 14.259 1.00 75.69 101 PHE A CA 1
ATOM 868 C C . PHE A 1 101 ? 1.843 -6.139 14.956 1.00 75.69 101 PHE A C 1
ATOM 870 O O . PHE A 1 101 ? 1.844 -6.996 15.827 1.00 75.69 101 PHE A O 1
ATOM 877 N N . GLY A 1 102 ? 0.722 -5.523 14.569 1.00 71.00 102 GLY A N 1
ATOM 878 C CA . GLY A 1 102 ? -0.578 -5.850 15.159 1.00 71.00 102 GLY A CA 1
ATOM 879 C C . GLY A 1 102 ? -0.937 -7.333 15.018 1.00 71.00 102 GLY A C 1
ATOM 880 O O . GLY A 1 102 ? -1.415 -7.929 15.974 1.00 71.00 102 GLY A O 1
ATOM 881 N N . GLN A 1 103 ? -0.652 -7.939 13.862 1.00 69.38 103 GLN A N 1
ATOM 882 C CA . GLN A 1 103 ? -0.865 -9.371 13.637 1.00 69.38 103 GLN A CA 1
ATOM 883 C C . GLN A 1 103 ? 0.140 -10.248 14.390 1.00 69.38 103 GLN A C 1
ATOM 885 O O . GLN A 1 103 ? -0.260 -11.204 15.046 1.00 69.38 103 GLN A O 1
ATOM 890 N N . VAL A 1 104 ? 1.434 -9.917 14.329 1.00 69.00 104 VAL A N 1
ATOM 891 C CA . VAL A 1 104 ? 2.490 -10.687 15.006 1.00 69.00 104 VAL A CA 1
ATOM 892 C C . VAL A 1 104 ? 2.299 -10.666 16.521 1.00 69.00 104 VAL A C 1
ATOM 894 O O . VAL A 1 104 ? 2.338 -11.718 17.144 1.00 69.00 104 VAL A O 1
ATOM 897 N N . PHE A 1 105 ? 2.012 -9.503 17.113 1.00 62.66 105 PHE A N 1
ATOM 898 C CA . PHE A 1 105 ? 1.742 -9.410 18.546 1.00 62.66 105 PHE A CA 1
ATOM 899 C C . PHE A 1 105 ? 0.433 -10.093 18.931 1.00 62.66 105 PHE A C 1
ATOM 901 O O . PHE A 1 105 ? 0.417 -10.780 19.942 1.00 62.66 105 PHE A O 1
ATOM 908 N N . ALA A 1 106 ? -0.639 -9.966 18.139 1.00 63.59 106 ALA A N 1
ATOM 909 C CA . ALA A 1 106 ? -1.878 -10.693 18.414 1.00 63.59 106 ALA A CA 1
ATOM 910 C C . ALA A 1 106 ? -1.636 -12.209 18.469 1.00 63.59 106 ALA A C 1
ATOM 912 O O . ALA A 1 106 ? -2.103 -12.850 19.402 1.00 63.59 106 ALA A O 1
ATOM 913 N N . MET A 1 107 ? -0.842 -12.761 17.544 1.00 60.28 107 MET A N 1
ATOM 914 C CA . MET A 1 107 ? -0.462 -14.178 17.564 1.00 60.28 107 MET A CA 1
ATOM 915 C C . MET A 1 107 ? 0.371 -14.560 18.797 1.00 60.28 107 MET A C 1
ATOM 917 O O . MET A 1 107 ? 0.182 -15.648 19.327 1.00 60.28 107 MET A O 1
ATOM 921 N N . SER A 1 108 ? 1.227 -13.670 19.312 1.00 61.12 108 SER A N 1
ATOM 922 C CA . SER A 1 108 ? 2.001 -13.920 20.541 1.00 61.12 108 SER A CA 1
ATOM 923 C C . SER A 1 108 ? 1.156 -14.013 21.820 1.00 61.12 108 SER A C 1
ATOM 925 O O . SER A 1 108 ? 1.648 -14.525 22.825 1.00 61.12 108 SER A O 1
ATOM 927 N N . PHE A 1 109 ? -0.086 -13.516 21.805 1.00 60.50 109 PHE A N 1
ATOM 928 C CA . PHE A 1 109 ? -1.020 -13.571 22.938 1.00 60.50 109 PHE A CA 1
ATOM 929 C C . PHE A 1 109 ? -2.162 -14.579 22.741 1.00 60.50 109 PHE A C 1
ATOM 931 O O . PHE A 1 109 ? -2.987 -14.729 23.639 1.00 60.50 109 PHE A O 1
ATOM 938 N N . VAL A 1 110 ? -2.212 -15.289 21.605 1.00 59.19 110 VAL A N 1
ATOM 939 C CA . VAL A 1 110 ? -3.047 -16.490 21.461 1.00 59.19 110 VAL A CA 1
ATOM 940 C C . VAL A 1 110 ? -2.299 -17.627 22.154 1.00 59.19 110 VAL A C 1
ATOM 942 O O . VAL A 1 110 ? -1.498 -18.329 21.539 1.00 59.19 110 VAL A O 1
ATOM 945 N N . ARG A 1 111 ? -2.492 -17.737 23.465 1.00 51.88 111 ARG A N 1
ATOM 946 C CA . ARG A 1 111 ? -1.974 -18.820 24.296 1.00 51.88 111 ARG A CA 1
ATOM 947 C C . ARG A 1 111 ? -3.110 -19.430 25.093 1.00 51.88 111 ARG A C 1
ATOM 949 O O . ARG A 1 111 ? -3.952 -18.642 25.575 1.00 51.88 111 ARG A O 1
#

Sequence (111 aa):
MTMPLVGGTDNFLDKVFMFKKKKMIFLNQIHEIYQNNNLDLSPRFNKELLKTIKGVEKGDRISYL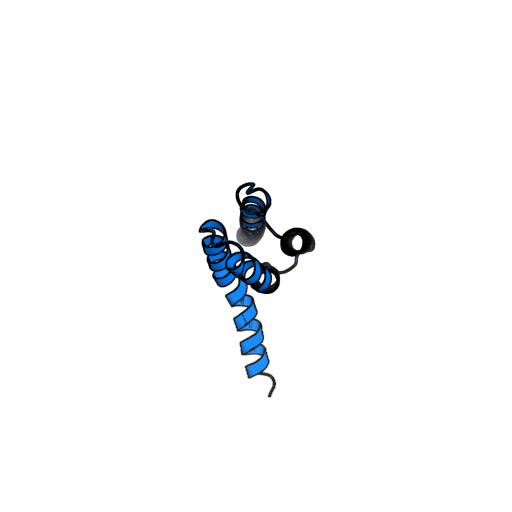AYRLYPYVLEELLRNDSEELKLFKKYLERKRWKYYFGQVFAMSFVR